Protein AF-A0A6V2P9E4-F1 (afdb_monomer_lite)

Sequence (165 aa):
MSKSIPFLPRPEKLDGSMAGDMGFDPMGLSEIQQDLKYARWAELKHGRISMLAITGMVVQESGFHIPGAQFTSTDPFEAVSKVGYVGNLQILLTIGVIELATISKIYGEGEPGDIGWAFGSLDNMSEEQIKYRQEQEIIHCRLAMIAITGAVVQTLLFHKPLLEM

InterPro domains:
  IPR001344 Chlorophyll A-B binding protein, plant and chromista [PTHR21649] (9-162)
  IPR022796 Chlorophyll A-B binding protein [PF00504] (11-155)

pLDDT: mean 80.88, std 8.2, range [52.62, 94.38]

Foldseek 3Di:
DFQVDVVDDQDPLQPPPDAPRRSPDPPCPVVVDPDCLLVLLVLLVQLVVLLVVVVVLVCLCVQNFDPDPLGNDNQPVVSCVSVDPVVNVVVVVVVVVLCVLCVCLSPDVHGRPDSVPCVCVCVPDDPVVVSVVSNVSSVSSVVSSVVVVVLVVCCVPPVDRPVPD

Organism: NCBI:txid49249

Structure (mmCIF, N/CA/C/O backbone):
data_AF-A0A6V2P9E4-F1
#
_entry.id   AF-A0A6V2P9E4-F1
#
loop_
_atom_site.group_PDB
_atom_site.id
_atom_site.type_symbol
_atom_site.label_atom_id
_atom_site.label_alt_id
_atom_site.label_comp_id
_atom_site.label_asym_id
_atom_site.label_entity_id
_atom_site.label_seq_id
_atom_site.pdbx_PDB_ins_code
_atom_site.Cartn_x
_atom_site.Cartn_y
_atom_site.Cartn_z
_atom_site.occupancy
_atom_site.B_iso_or_equiv
_atom_site.auth_seq_id
_atom_site.auth_comp_id
_atom_site.auth_asym_id
_atom_site.auth_atom_id
_atom_site.pdbx_PDB_model_num
ATOM 1 N N . MET A 1 1 ? -20.961 -17.236 16.865 1.00 71.31 1 MET A N 1
ATOM 2 C CA . MET A 1 1 ? -20.452 -17.939 15.667 1.00 71.31 1 MET A CA 1
ATOM 3 C C . MET A 1 1 ? -19.708 -16.939 14.805 1.00 71.31 1 MET A C 1
ATOM 5 O O . MET A 1 1 ? -20.166 -15.800 14.721 1.00 71.31 1 MET A O 1
ATOM 9 N N . SER A 1 2 ? -18.561 -17.314 14.233 1.00 76.38 2 SER A N 1
ATOM 10 C CA . SER A 1 2 ? -17.860 -16.450 13.275 1.00 76.38 2 SER A CA 1
ATOM 11 C C . SER A 1 2 ? -18.720 -16.246 12.020 1.00 76.38 2 SER A C 1
ATOM 13 O O . SER A 1 2 ? -19.378 -17.175 11.553 1.00 76.38 2 SER A O 1
ATOM 15 N N . LYS A 1 3 ? -18.754 -15.016 11.485 1.00 81.50 3 LYS A N 1
ATOM 16 C CA . LYS A 1 3 ? -19.543 -14.681 10.286 1.00 81.50 3 LYS A CA 1
ATOM 17 C C . LYS A 1 3 ? -18.882 -15.210 9.009 1.00 81.50 3 LYS A C 1
ATOM 19 O O . LYS A 1 3 ? -19.580 -15.547 8.060 1.00 81.50 3 LYS A O 1
ATOM 24 N N . SER A 1 4 ? -17.552 -15.275 8.992 1.00 83.94 4 SER A N 1
ATOM 25 C CA . SER A 1 4 ? -16.757 -15.780 7.866 1.00 83.94 4 SER A CA 1
ATOM 26 C C . SER A 1 4 ? -16.668 -17.305 7.839 1.00 83.94 4 SER A C 1
ATOM 28 O O . SER A 1 4 ? -16.727 -17.894 6.763 1.00 83.94 4 SER A O 1
ATOM 30 N N . ILE A 1 5 ? -16.558 -17.948 9.005 1.00 85.81 5 ILE A N 1
ATOM 31 C CA . ILE A 1 5 ? -16.455 -19.406 9.127 1.00 85.81 5 ILE A CA 1
ATOM 32 C C . ILE A 1 5 ? -17.539 -19.901 10.100 1.00 85.81 5 ILE A C 1
ATOM 34 O O . ILE A 1 5 ? -17.295 -19.970 11.305 1.00 85.81 5 ILE A O 1
ATOM 38 N N . PRO A 1 6 ? -18.741 -20.265 9.607 1.00 83.56 6 PRO A N 1
ATOM 39 C CA . PRO A 1 6 ? -19.902 -20.534 10.461 1.00 83.56 6 PRO A CA 1
ATOM 40 C C . PRO A 1 6 ? -19.725 -21.680 11.460 1.00 83.56 6 PRO A C 1
ATOM 42 O O . PRO A 1 6 ? -20.426 -21.718 12.464 1.00 83.56 6 PRO A O 1
ATOM 45 N N . PHE A 1 7 ? -18.811 -22.615 11.193 1.00 86.31 7 PHE A N 1
ATOM 46 C CA . PHE A 1 7 ? -18.537 -23.765 12.058 1.00 86.31 7 PHE A CA 1
ATOM 47 C C . PHE A 1 7 ? -17.519 -23.477 13.174 1.00 86.31 7 PHE A C 1
ATOM 49 O O . PHE A 1 7 ? -17.305 -24.343 14.019 1.00 86.31 7 PHE A O 1
ATOM 56 N N . LEU A 1 8 ? -16.903 -22.287 13.205 1.00 83.56 8 LEU A N 1
ATOM 57 C CA . LEU A 1 8 ? -15.965 -21.887 14.255 1.00 83.56 8 LEU A CA 1
ATOM 58 C C . LEU A 1 8 ? -16.592 -20.879 15.236 1.00 83.56 8 LEU A C 1
ATOM 60 O O . LEU A 1 8 ? -17.407 -20.025 14.843 1.00 83.56 8 LEU A O 1
ATOM 64 N N . PRO A 1 9 ? -16.205 -20.934 16.527 1.00 84.38 9 PRO A N 1
ATOM 65 C CA . PRO A 1 9 ? -16.541 -19.880 17.471 1.00 84.38 9 PRO A CA 1
ATOM 66 C C . PRO A 1 9 ? -15.910 -18.556 17.022 1.00 84.38 9 PRO A C 1
ATOM 68 O O . PRO A 1 9 ? -14.900 -18.526 16.321 1.00 84.38 9 PRO A O 1
ATOM 71 N N . ARG A 1 10 ? -16.542 -17.443 17.398 1.00 79.75 10 ARG A N 1
ATOM 72 C CA . ARG A 1 10 ? -15.982 -16.117 17.128 1.00 79.75 10 ARG A CA 1
ATOM 73 C C . ARG A 1 10 ? -14.945 -15.813 18.220 1.00 79.75 10 ARG A C 1
ATOM 75 O O . ARG A 1 10 ? -15.319 -15.942 19.384 1.00 79.75 10 ARG A O 1
ATOM 82 N N . PRO A 1 11 ? -13.710 -15.416 17.878 1.00 80.25 11 PRO A N 1
ATOM 83 C CA . PRO A 1 11 ? -12.708 -15.027 18.869 1.00 80.25 11 PRO A CA 1
ATOM 84 C C . PRO A 1 11 ? -13.154 -13.797 19.663 1.00 80.25 11 PRO A C 1
ATOM 86 O O . PRO A 1 11 ? -13.756 -12.885 19.097 1.00 80.25 11 PRO A O 1
ATOM 89 N N . GLU A 1 12 ? -12.831 -13.752 20.956 1.00 79.06 12 GLU A N 1
ATOM 90 C CA . GLU A 1 12 ? -13.303 -12.703 21.876 1.00 79.06 12 GLU A CA 1
ATOM 91 C C . GLU A 1 12 ? -12.779 -11.304 21.522 1.00 79.06 12 GLU A C 1
ATOM 93 O O . GLU A 1 12 ? -13.475 -10.313 21.723 1.00 79.06 12 GLU A O 1
ATOM 98 N N . LYS A 1 13 ? -11.574 -11.218 20.945 1.00 79.25 13 LYS A N 1
ATOM 99 C CA . LYS A 1 13 ? -10.944 -9.945 20.551 1.00 79.25 13 LYS A CA 1
ATOM 100 C C . LYS A 1 13 ? -11.496 -9.349 19.249 1.00 79.25 13 LYS A C 1
ATOM 102 O O . LYS A 1 13 ? -11.154 -8.222 18.906 1.00 79.25 13 LYS A O 1
ATOM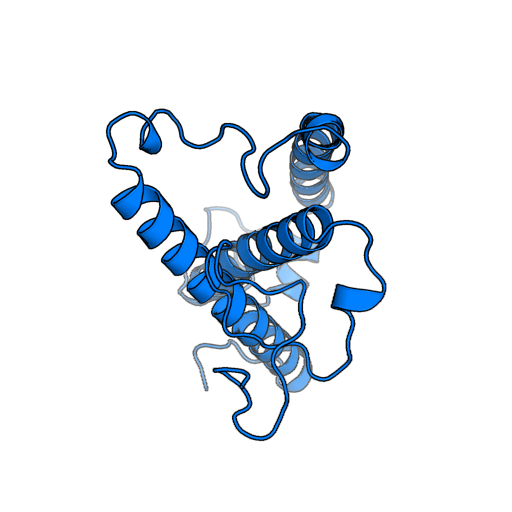 107 N N . LEU A 1 14 ? -12.316 -10.095 18.509 1.00 78.56 14 LEU A N 1
ATOM 108 C CA . LEU A 1 14 ? -12.986 -9.638 17.291 1.00 78.56 14 LEU A CA 1
ATOM 109 C C . LEU A 1 14 ? -14.449 -9.367 17.641 1.00 78.56 14 LEU A C 1
ATOM 111 O O . LEU A 1 14 ? -15.295 -10.245 17.507 1.00 78.56 14 LEU A O 1
ATOM 115 N N . ASP A 1 15 ? -14.746 -8.168 18.129 1.00 76.75 15 ASP A N 1
ATOM 116 C CA . ASP A 1 15 ? -16.055 -7.764 18.662 1.00 76.75 15 ASP A CA 1
ATOM 117 C C . ASP A 1 15 ? -16.978 -7.100 17.620 1.00 76.75 15 ASP A C 1
ATOM 119 O O . ASP A 1 15 ? -18.178 -6.947 17.846 1.00 76.75 15 ASP A O 1
ATOM 123 N N . GLY A 1 16 ? -16.458 -6.771 16.436 1.00 77.25 16 GLY A N 1
ATOM 124 C CA . GLY A 1 16 ? -17.180 -6.077 15.370 1.00 77.25 16 GLY A CA 1
ATOM 125 C C . GLY A 1 16 ? -17.076 -4.558 15.440 1.00 77.25 16 GLY A C 1
ATOM 126 O O . GLY A 1 16 ? -17.702 -3.886 14.625 1.00 77.25 16 GLY A O 1
ATOM 127 N N . SER A 1 17 ? -16.301 -4.014 16.383 1.00 80.25 17 SER A N 1
ATOM 128 C CA . SER A 1 17 ? -16.053 -2.572 16.493 1.00 80.25 17 SER A CA 1
ATOM 129 C C . SER A 1 17 ? -15.144 -2.049 15.375 1.00 80.25 17 SER A C 1
ATOM 131 O O . SER A 1 17 ? -15.274 -0.901 14.950 1.00 80.25 17 SER A O 1
ATOM 133 N N . MET A 1 18 ? -14.241 -2.896 14.872 1.00 80.38 18 MET A N 1
ATOM 134 C CA . MET A 1 18 ? -13.300 -2.542 13.814 1.00 80.38 18 MET A CA 1
ATOM 135 C C . MET A 1 18 ? -13.902 -2.683 12.413 1.00 80.38 18 MET A C 1
ATOM 137 O O . MET A 1 18 ? -14.561 -3.676 12.096 1.00 80.38 18 MET A O 1
ATOM 141 N N . ALA A 1 19 ? -13.541 -1.758 11.520 1.00 79.31 19 ALA A N 1
ATOM 142 C CA . ALA A 1 19 ? -13.904 -1.829 10.107 1.00 79.31 19 ALA A CA 1
ATOM 143 C C . ALA A 1 19 ? -13.427 -3.145 9.454 1.00 79.31 19 ALA A C 1
ATOM 145 O O . ALA A 1 19 ? -12.268 -3.566 9.581 1.00 79.31 19 ALA A O 1
ATOM 146 N N . GLY A 1 20 ? -14.337 -3.820 8.749 1.00 77.06 20 GLY A N 1
ATOM 147 C CA . GLY A 1 20 ? -14.051 -5.074 8.045 1.00 77.06 20 GLY A CA 1
ATOM 148 C C . GLY A 1 20 ? -13.844 -6.302 8.944 1.00 77.06 20 GLY A C 1
ATOM 149 O O . GLY A 1 20 ? -13.249 -7.287 8.485 1.00 77.06 20 GLY A O 1
ATOM 150 N N . ASP A 1 21 ? -14.302 -6.265 10.200 1.00 84.94 21 ASP A N 1
ATOM 151 C CA . ASP A 1 21 ? -14.343 -7.444 11.069 1.00 84.94 21 ASP A CA 1
ATOM 152 C C . ASP A 1 21 ? -15.463 -8.415 10.647 1.00 84.94 21 ASP A C 1
ATOM 154 O O . ASP A 1 21 ? -16.655 -8.112 10.690 1.00 84.94 21 ASP A O 1
ATOM 158 N N . MET A 1 22 ? -15.057 -9.623 10.253 1.00 82.88 22 MET A N 1
ATOM 159 C CA . MET A 1 22 ? -15.940 -10.738 9.888 1.00 82.88 22 MET A CA 1
ATOM 160 C C . MET A 1 22 ? -15.689 -11.983 10.762 1.00 82.88 22 MET A C 1
ATOM 162 O O . MET A 1 22 ? -16.125 -13.087 10.421 1.00 82.88 22 MET A O 1
ATOM 166 N N . GLY A 1 23 ? -14.962 -11.835 11.875 1.00 80.62 23 GLY A N 1
ATOM 167 C CA . GLY A 1 23 ? -14.564 -12.931 12.760 1.00 80.62 23 GLY A CA 1
ATOM 168 C C . GLY A 1 23 ? -13.611 -13.937 12.108 1.00 80.62 23 GLY A C 1
ATOM 169 O O . GLY A 1 23 ? -13.654 -15.120 12.444 1.00 80.62 23 GLY A O 1
ATOM 170 N N . PHE A 1 24 ? -12.826 -13.508 11.116 1.00 84.50 24 PHE A N 1
ATOM 171 C CA . PHE A 1 24 ? -11.900 -14.379 10.394 1.00 84.50 24 PHE A CA 1
ATOM 172 C C . PHE A 1 24 ? -10.565 -14.471 11.138 1.00 84.50 24 PHE A C 1
ATOM 174 O O . PHE A 1 24 ? -9.667 -13.665 10.914 1.00 84.50 24 PHE A O 1
ATOM 181 N N . ASP A 1 25 ? -10.447 -15.453 12.026 1.00 85.75 25 ASP A N 1
ATOM 182 C CA . ASP A 1 25 ? -9.178 -15.845 12.644 1.00 85.75 25 ASP A CA 1
ATOM 183 C C . ASP A 1 25 ? -9.193 -17.356 12.939 1.00 85.75 25 ASP A C 1
ATOM 185 O O . ASP A 1 25 ? -9.489 -17.779 14.057 1.00 85.75 25 ASP A O 1
ATOM 189 N N . PRO A 1 26 ? -8.948 -18.202 11.921 1.00 82.75 26 PRO A N 1
ATOM 190 C CA . PRO A 1 26 ? -8.968 -19.654 12.089 1.00 82.75 26 PRO A CA 1
ATOM 191 C C . PRO A 1 26 ? -7.774 -20.189 12.893 1.00 82.75 26 PRO A C 1
ATOM 193 O O . PRO A 1 26 ? -7.825 -21.325 13.353 1.00 82.75 26 PRO A O 1
ATOM 196 N N . MET A 1 27 ? -6.696 -19.406 13.031 1.00 84.31 27 MET A N 1
ATOM 197 C CA . MET A 1 27 ? -5.444 -19.820 13.680 1.00 84.31 27 MET A CA 1
ATOM 198 C C . MET A 1 27 ? -5.230 -19.192 15.067 1.00 84.31 27 MET A C 1
ATOM 200 O O . MET A 1 27 ? -4.215 -19.477 15.696 1.00 84.31 27 MET A O 1
ATOM 204 N N . GLY A 1 28 ? -6.150 -18.352 15.550 1.00 81.44 28 GLY A N 1
ATOM 205 C CA . GLY A 1 28 ? -6.037 -17.696 16.858 1.00 81.44 28 GLY A CA 1
ATOM 206 C C . GLY A 1 28 ? -4.903 -16.668 16.935 1.00 81.44 28 GLY A C 1
ATOM 207 O O . GLY A 1 28 ? -4.356 -16.418 18.008 1.00 81.44 28 GLY A O 1
ATOM 208 N N . LEU A 1 29 ? -4.513 -16.058 15.812 1.00 82.88 29 LEU A N 1
ATOM 209 C CA . LEU A 1 29 ? -3.418 -15.081 15.778 1.00 82.88 29 LEU A CA 1
ATOM 210 C C . LEU A 1 29 ? -3.743 -13.828 16.601 1.00 82.88 29 LEU A C 1
ATOM 212 O O . LEU A 1 29 ? -2.838 -13.188 17.143 1.00 82.88 29 LEU A O 1
ATOM 216 N N . SER A 1 30 ? -5.031 -13.503 16.733 1.00 80.38 30 SER A N 1
ATOM 217 C CA . SER A 1 30 ? -5.498 -12.414 17.589 1.00 80.38 30 SER A CA 1
ATOM 218 C C . SER A 1 30 ? -5.233 -12.686 19.073 1.00 80.38 30 SER A C 1
ATOM 220 O O . SER A 1 30 ? -4.959 -11.752 19.826 1.00 80.38 30 SER A O 1
ATOM 222 N N . GLU A 1 31 ? -5.243 -13.945 19.521 1.00 79.00 31 GLU A N 1
ATOM 223 C CA . GLU A 1 31 ? -5.037 -14.305 20.929 1.00 79.00 31 GLU A CA 1
ATOM 224 C C . GLU A 1 31 ? -3.602 -14.019 21.390 1.00 79.00 31 GLU A C 1
ATOM 226 O O . GLU A 1 31 ? -3.406 -13.534 22.506 1.00 79.00 31 GLU A O 1
ATOM 231 N N . ILE A 1 32 ? -2.624 -14.204 20.497 1.00 80.94 32 ILE A N 1
ATOM 232 C CA . ILE A 1 32 ? -1.192 -13.982 20.754 1.00 80.94 32 ILE A CA 1
ATOM 233 C C . ILE A 1 32 ? -0.862 -12.487 20.899 1.00 80.94 32 ILE A C 1
ATOM 235 O O . ILE A 1 32 ? 0.048 -12.109 21.638 1.00 80.94 32 ILE A O 1
ATOM 239 N N . GLN A 1 33 ? -1.586 -11.618 20.196 1.00 79.69 33 GLN A N 1
ATOM 240 C CA . GLN A 1 33 ? -1.302 -10.184 20.171 1.00 79.69 33 GLN A CA 1
ATOM 241 C C . GLN A 1 33 ? -1.958 -9.459 21.349 1.00 79.69 33 GLN A C 1
ATOM 243 O O . GLN A 1 33 ? -3.135 -9.662 21.636 1.00 79.69 33 GLN A O 1
ATOM 248 N N . GLN A 1 34 ? -1.218 -8.577 22.026 1.00 73.56 34 GLN A N 1
ATOM 249 C CA . GLN A 1 34 ? -1.790 -7.749 23.098 1.00 73.56 34 GLN A CA 1
ATOM 250 C C . GLN A 1 34 ? -2.787 -6.718 22.556 1.00 73.56 34 GLN A C 1
ATOM 252 O O . GLN A 1 34 ? -3.826 -6.503 23.172 1.00 73.56 34 GLN A O 1
ATOM 257 N N . ASP A 1 35 ? -2.495 -6.132 21.393 1.00 77.38 35 ASP A N 1
ATOM 258 C CA . ASP A 1 35 ? -3.358 -5.159 20.729 1.00 77.38 35 ASP A CA 1
ATOM 259 C C . ASP A 1 35 ? -3.434 -5.452 19.221 1.00 77.38 35 ASP A C 1
ATOM 261 O O . ASP A 1 35 ? -2.415 -5.671 18.560 1.00 77.38 35 ASP A O 1
ATOM 265 N N . LEU A 1 36 ? -4.652 -5.433 18.674 1.00 82.69 36 LEU A N 1
ATOM 266 C CA . LEU A 1 36 ? -4.917 -5.603 17.244 1.00 82.69 36 LEU A CA 1
ATOM 267 C C . LEU A 1 36 ? -4.584 -4.343 16.437 1.00 82.69 36 LEU A C 1
ATOM 269 O O . LEU A 1 36 ? -4.492 -4.416 15.209 1.00 82.69 36 LEU A O 1
ATOM 273 N N . LYS A 1 37 ? -4.349 -3.199 17.096 1.00 82.88 37 LYS A N 1
ATOM 274 C CA . LYS A 1 37 ? -3.957 -1.947 16.431 1.00 82.88 37 LYS A CA 1
ATOM 275 C C . LYS A 1 37 ? -2.740 -2.124 15.533 1.00 82.88 37 LYS A C 1
ATOM 277 O O . LYS A 1 37 ? -2.762 -1.672 14.390 1.00 82.88 37 LYS A O 1
ATOM 282 N N . TYR A 1 38 ? -1.698 -2.813 16.001 1.00 84.62 38 TYR A N 1
ATOM 283 C CA . TYR A 1 38 ? -0.490 -3.020 15.199 1.00 84.62 38 TYR A CA 1
ATOM 284 C C . TYR A 1 38 ? -0.753 -3.912 13.978 1.00 84.62 38 TYR A C 1
ATOM 286 O O . TYR A 1 38 ? -0.312 -3.600 12.871 1.00 84.62 38 TYR A O 1
ATOM 294 N N . ALA A 1 39 ? -1.526 -4.990 14.147 1.00 86.81 39 ALA A N 1
ATOM 295 C CA . ALA A 1 39 ? -1.927 -5.839 13.028 1.00 86.81 39 ALA A CA 1
ATOM 296 C C . ALA A 1 39 ? -2.773 -5.072 12.005 1.00 86.81 39 ALA A C 1
ATOM 298 O O . ALA A 1 39 ? -2.568 -5.228 10.803 1.00 86.81 39 ALA A O 1
ATOM 299 N N . ARG A 1 40 ? -3.654 -4.175 12.463 1.00 87.25 40 ARG A N 1
ATOM 300 C CA . ARG A 1 40 ? -4.432 -3.299 11.583 1.00 87.25 40 ARG A CA 1
ATOM 301 C C . ARG A 1 40 ? -3.552 -2.299 10.831 1.00 87.25 40 ARG A C 1
ATOM 303 O O . ARG A 1 40 ? -3.737 -2.107 9.631 1.00 87.25 40 ARG A O 1
ATOM 310 N N . TRP A 1 41 ? -2.567 -1.701 11.502 1.00 86.88 41 TRP A N 1
ATOM 311 C CA . TRP A 1 41 ? -1.554 -0.852 10.866 1.00 86.88 41 TRP A CA 1
ATOM 312 C C . TRP A 1 41 ? -0.792 -1.602 9.771 1.00 86.88 41 TRP A C 1
ATOM 314 O O . TRP A 1 41 ? -0.542 -1.047 8.699 1.00 86.88 41 TRP A O 1
ATOM 324 N N . ALA A 1 42 ? -0.420 -2.856 10.028 1.00 87.81 42 ALA A N 1
ATOM 325 C CA . ALA A 1 42 ? 0.237 -3.699 9.041 1.00 87.81 42 ALA A CA 1
ATOM 326 C C . ALA A 1 42 ? -0.695 -4.017 7.860 1.00 87.81 42 ALA A C 1
ATOM 328 O O . ALA A 1 42 ? -0.268 -3.864 6.716 1.00 87.81 42 ALA A O 1
ATOM 329 N N . GLU A 1 43 ? -1.953 -4.392 8.113 1.00 90.56 43 GLU A N 1
ATOM 330 C CA . GLU A 1 43 ? -2.952 -4.691 7.075 1.00 90.56 43 GLU A CA 1
ATOM 331 C C . GLU A 1 43 ? -3.172 -3.493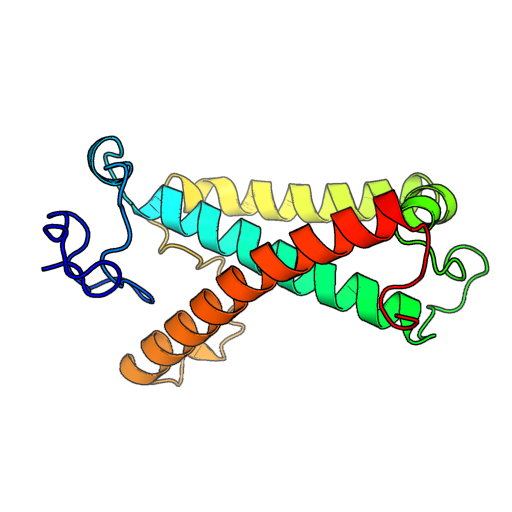 6.139 1.00 90.56 43 GLU A C 1
ATOM 333 O O . GLU A 1 43 ? -3.090 -3.638 4.920 1.00 90.56 43 GLU A O 1
ATOM 338 N N . LEU A 1 44 ? -3.373 -2.293 6.694 1.00 90.25 44 LEU A N 1
ATOM 339 C CA . LEU A 1 44 ? -3.575 -1.077 5.903 1.00 90.25 44 LEU A CA 1
ATOM 340 C C . LEU A 1 44 ? -2.328 -0.682 5.109 1.00 90.25 44 LEU A C 1
ATOM 342 O O . LEU A 1 44 ? -2.447 -0.299 3.948 1.00 90.25 44 LEU A O 1
ATOM 346 N N . LYS A 1 45 ? -1.123 -0.799 5.683 1.00 89.50 45 LYS A N 1
ATOM 347 C CA . LYS A 1 45 ? 0.118 -0.496 4.951 1.00 89.50 45 LYS A CA 1
ATOM 348 C C . LYS A 1 45 ? 0.332 -1.445 3.772 1.00 89.50 45 LYS A C 1
ATOM 350 O O . LYS A 1 45 ? 0.552 -0.976 2.657 1.00 89.50 45 LYS A O 1
ATOM 355 N N . HIS A 1 46 ? 0.201 -2.756 3.984 1.00 91.75 46 HIS A N 1
ATOM 356 C CA . HIS A 1 46 ? 0.329 -3.737 2.901 1.00 91.75 46 HIS A CA 1
ATOM 357 C C . HIS A 1 46 ? -0.755 -3.545 1.838 1.00 91.75 46 HIS A C 1
ATOM 359 O O . HIS A 1 46 ? -0.456 -3.562 0.644 1.00 91.75 46 HIS A O 1
ATOM 365 N N . GLY A 1 47 ? -1.997 -3.297 2.255 1.00 91.56 47 GLY A N 1
ATOM 366 C CA . GLY A 1 47 ? -3.113 -3.041 1.353 1.00 91.56 47 GLY A CA 1
ATOM 367 C C . GLY A 1 47 ? -2.932 -1.787 0.499 1.00 91.56 47 GLY A C 1
ATOM 368 O O . GLY A 1 47 ? -3.074 -1.858 -0.720 1.00 91.56 47 GLY A O 1
ATOM 369 N N . ARG A 1 48 ? -2.551 -0.653 1.101 1.00 93.62 48 ARG A N 1
ATOM 370 C CA . ARG A 1 48 ? -2.299 0.616 0.390 1.00 93.62 48 ARG A CA 1
ATOM 371 C C . ARG A 1 48 ? -1.158 0.497 -0.617 1.00 93.62 48 ARG A C 1
ATOM 373 O O . ARG A 1 48 ? -1.310 0.929 -1.758 1.00 93.62 48 ARG A O 1
ATOM 380 N N . ILE A 1 49 ? -0.048 -0.136 -0.229 1.00 91.25 49 ILE A N 1
ATOM 381 C CA . ILE A 1 49 ? 1.074 -0.393 -1.144 1.00 91.25 49 ILE A CA 1
ATOM 382 C C . ILE A 1 49 ? 0.623 -1.307 -2.289 1.00 91.25 49 ILE A C 1
ATOM 384 O O . ILE A 1 49 ? 0.934 -1.029 -3.442 1.00 91.25 49 ILE A O 1
ATOM 388 N N . SER A 1 50 ? -0.169 -2.343 -2.000 1.00 91.81 50 SER A N 1
ATOM 389 C CA . SER A 1 50 ? -0.687 -3.265 -3.021 1.00 91.81 50 SER A CA 1
ATOM 390 C C . SER A 1 50 ? -1.644 -2.581 -4.002 1.00 91.81 50 SER A C 1
ATOM 392 O O . SER A 1 50 ? -1.580 -2.848 -5.200 1.00 91.81 50 SER A O 1
ATOM 394 N N . MET A 1 51 ? -2.498 -1.664 -3.528 1.00 92.88 51 MET A N 1
ATOM 395 C CA . MET A 1 51 ? -3.392 -0.869 -4.383 1.00 92.88 51 MET A CA 1
ATOM 396 C C . MET A 1 51 ? -2.611 0.021 -5.360 1.00 92.88 51 MET A C 1
ATOM 398 O O . MET A 1 51 ? -2.963 0.113 -6.538 1.00 92.88 51 MET A O 1
ATOM 402 N N . LEU A 1 52 ? -1.524 0.643 -4.896 1.00 90.75 52 LEU A N 1
ATOM 403 C CA . LEU A 1 52 ? -0.639 1.428 -5.758 1.00 90.75 52 LEU A CA 1
ATOM 404 C C . LEU A 1 52 ? 0.176 0.537 -6.704 1.00 90.75 52 LEU A C 1
ATOM 406 O O . LEU A 1 52 ? 0.330 0.882 -7.873 1.00 90.75 52 LEU A O 1
ATOM 410 N N . ALA A 1 53 ? 0.650 -0.618 -6.233 1.00 89.00 53 ALA A N 1
ATOM 411 C CA . ALA A 1 53 ? 1.440 -1.555 -7.026 1.00 89.00 53 ALA A CA 1
ATOM 412 C C . ALA A 1 53 ? 0.649 -2.112 -8.216 1.00 89.00 53 ALA A C 1
ATOM 414 O O . ALA A 1 53 ? 1.132 -2.056 -9.345 1.00 89.00 53 ALA A O 1
ATOM 415 N N . ILE A 1 54 ? -0.584 -2.583 -7.988 1.00 88.81 54 ILE A N 1
ATOM 416 C CA . ILE A 1 54 ? -1.407 -3.140 -9.070 1.00 88.81 54 ILE A CA 1
ATOM 417 C C . ILE A 1 54 ? -1.776 -2.067 -10.099 1.00 88.81 54 ILE A C 1
ATOM 419 O O . ILE A 1 54 ? -1.695 -2.306 -11.300 1.00 88.81 54 ILE A O 1
ATOM 423 N N . THR A 1 55 ? -2.095 -0.852 -9.639 1.00 88.19 55 THR A N 1
ATOM 424 C CA . THR A 1 55 ? -2.374 0.284 -10.527 1.00 88.19 55 THR A CA 1
ATOM 425 C C . THR A 1 55 ? -1.135 0.647 -11.344 1.00 88.19 55 THR A C 1
ATOM 427 O O . THR A 1 55 ? -1.242 0.880 -12.543 1.00 88.19 55 THR A O 1
ATOM 430 N N . GLY A 1 56 ? 0.050 0.645 -10.725 1.00 85.69 56 GLY A N 1
ATOM 431 C CA . GLY A 1 56 ? 1.320 0.907 -11.400 1.00 85.69 56 GLY A CA 1
ATOM 432 C C . GLY A 1 56 ? 1.621 -0.094 -12.517 1.00 85.69 56 GLY A C 1
ATOM 433 O O . GLY A 1 56 ? 1.955 0.330 -13.620 1.00 85.69 56 GLY A O 1
ATOM 434 N N . MET A 1 57 ? 1.437 -1.395 -12.262 1.00 83.69 57 MET A N 1
ATOM 435 C CA . MET A 1 57 ? 1.614 -2.437 -13.284 1.00 83.69 57 MET A CA 1
ATOM 436 C C . MET A 1 57 ? 0.637 -2.248 -14.452 1.00 83.69 57 MET A C 1
ATOM 438 O O . MET A 1 57 ? 1.053 -2.215 -15.605 1.00 83.69 57 MET A O 1
ATOM 442 N N . VAL A 1 58 ? -0.650 -2.026 -14.162 1.00 85.12 58 VAL A N 1
ATOM 443 C CA . VAL A 1 58 ? -1.677 -1.835 -15.201 1.00 85.12 58 VAL A CA 1
ATOM 444 C C . VAL A 1 58 ? -1.419 -0.581 -16.042 1.00 85.12 58 VAL A C 1
ATOM 446 O O . VAL A 1 58 ? -1.577 -0.620 -17.261 1.00 85.12 58 VAL A O 1
ATOM 449 N N . VAL A 1 59 ? -1.015 0.536 -15.427 1.00 84.50 59 VAL A N 1
ATOM 450 C CA . VAL A 1 59 ? -0.727 1.794 -16.141 1.00 84.50 59 VAL A CA 1
ATOM 451 C C . VAL A 1 59 ? 0.473 1.643 -17.077 1.00 84.50 59 VAL A C 1
ATOM 453 O O . VAL A 1 59 ? 0.413 2.118 -18.212 1.00 84.50 59 VAL A O 1
ATOM 456 N N . GLN A 1 60 ? 1.531 0.962 -16.625 1.00 78.06 60 GLN A N 1
ATOM 457 C CA . GLN A 1 60 ? 2.720 0.696 -17.439 1.00 78.06 60 GLN A CA 1
ATOM 458 C C . GLN A 1 60 ? 2.391 -0.197 -18.640 1.00 78.06 60 GLN A C 1
ATOM 460 O O . GLN A 1 60 ? 2.810 0.102 -19.754 1.00 78.06 60 GLN A O 1
ATOM 465 N N . GLU A 1 61 ? 1.574 -1.232 -18.450 1.00 77.12 61 GLU A N 1
ATOM 466 C CA . GLU A 1 61 ? 1.146 -2.103 -19.550 1.00 77.12 61 GLU A CA 1
ATOM 467 C C . GLU A 1 61 ? 0.149 -1.442 -20.507 1.00 77.12 61 GLU A C 1
ATOM 469 O O . GLU A 1 61 ? 0.160 -1.721 -21.703 1.00 77.12 61 GLU A O 1
ATOM 474 N N . SER A 1 62 ? -0.685 -0.521 -20.017 1.00 76.81 62 SER A N 1
ATOM 475 C CA . SER A 1 62 ? -1.679 0.195 -20.835 1.00 76.81 62 SER A CA 1
ATOM 476 C C . SER A 1 62 ? -1.058 1.196 -21.820 1.00 76.81 62 SER A C 1
ATOM 478 O O . SER A 1 62 ? -1.777 1.906 -22.522 1.00 76.81 62 SER A O 1
ATOM 480 N N . GLY A 1 63 ? 0.272 1.299 -21.869 1.00 68.56 63 GLY A N 1
ATOM 481 C CA . GLY A 1 63 ? 0.987 2.166 -22.799 1.00 68.56 63 GLY A CA 1
ATOM 482 C C . GLY A 1 63 ? 1.161 3.612 -22.320 1.00 68.56 63 GLY A C 1
ATOM 483 O O . GLY A 1 63 ? 1.691 4.447 -23.062 1.00 68.56 63 GLY A O 1
ATOM 484 N N . PHE A 1 64 ? 0.751 3.925 -21.086 1.00 70.31 64 PHE A N 1
ATOM 485 C CA . PHE A 1 64 ? 0.965 5.234 -20.470 1.00 70.31 64 PHE A CA 1
ATOM 486 C C . PHE A 1 64 ? 2.361 5.303 -19.849 1.00 70.31 64 PHE A C 1
ATOM 488 O O . PHE A 1 64 ? 2.560 5.104 -18.652 1.00 70.31 64 PHE A O 1
ATOM 495 N N . HIS A 1 65 ? 3.340 5.619 -20.690 1.00 70.62 65 HIS A N 1
ATOM 496 C CA . HIS A 1 65 ? 4.724 5.818 -20.277 1.00 70.62 65 HIS A CA 1
ATOM 497 C C . HIS A 1 65 ? 4.994 7.307 -20.045 1.00 70.62 65 HIS A C 1
ATOM 499 O O . HIS A 1 65 ? 4.616 8.158 -20.855 1.00 70.62 65 HIS A O 1
ATOM 505 N N . ILE A 1 66 ? 5.690 7.633 -18.958 1.00 71.31 66 ILE A N 1
ATOM 506 C CA . ILE A 1 66 ? 6.220 8.985 -18.747 1.00 71.31 66 ILE A CA 1
ATOM 507 C C . ILE A 1 66 ? 7.263 9.255 -19.848 1.00 71.31 66 ILE A C 1
ATOM 509 O O . ILE A 1 66 ? 8.067 8.365 -20.139 1.00 71.31 66 ILE A O 1
ATOM 513 N N . PRO A 1 67 ? 7.280 10.443 -20.484 1.00 65.38 67 PRO A N 1
ATOM 514 C CA . 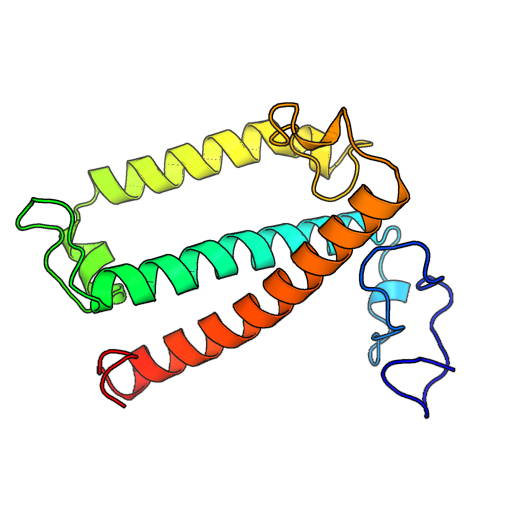PRO A 1 67 ? 8.228 10.738 -21.554 1.00 65.38 67 PRO A CA 1
ATOM 515 C C . PRO A 1 67 ? 9.680 10.586 -21.074 1.00 65.38 67 PRO A C 1
ATOM 517 O O . PRO A 1 67 ? 10.173 11.370 -20.267 1.00 65.38 67 PRO A O 1
ATOM 520 N N . GLY A 1 68 ? 10.365 9.566 -21.595 1.00 65.31 68 GLY A N 1
ATOM 521 C CA . GLY A 1 68 ? 11.774 9.273 -21.337 1.00 65.31 68 GLY A CA 1
ATOM 522 C C . GLY A 1 68 ? 12.123 7.836 -21.729 1.00 65.31 68 GLY A C 1
ATOM 523 O O . GLY A 1 68 ? 11.382 6.910 -21.418 1.00 65.31 68 GLY A O 1
ATOM 524 N N . ALA A 1 69 ? 13.263 7.624 -22.399 1.00 63.88 69 ALA A N 1
ATOM 525 C CA . ALA A 1 69 ? 13.673 6.298 -22.889 1.00 63.88 69 ALA A CA 1
ATOM 526 C C . ALA A 1 69 ? 13.776 5.241 -21.768 1.00 63.88 69 ALA A C 1
ATOM 528 O O . ALA A 1 69 ? 13.552 4.058 -22.002 1.00 63.88 69 ALA A O 1
ATOM 529 N N . GLN A 1 70 ? 14.048 5.685 -20.540 1.00 64.75 70 GLN A N 1
ATOM 530 C CA . GLN A 1 70 ? 14.188 4.857 -19.340 1.00 64.75 70 GLN A CA 1
ATOM 531 C C . GLN A 1 70 ? 12.856 4.294 -18.808 1.00 64.75 70 GLN A C 1
ATOM 533 O O . GLN A 1 70 ? 12.877 3.360 -18.013 1.00 64.75 70 GLN A O 1
ATOM 538 N N . PHE A 1 71 ? 11.710 4.822 -19.256 1.00 64.81 71 PHE A N 1
ATOM 539 C CA . PHE A 1 71 ? 10.370 4.466 -18.760 1.00 64.81 71 PHE A CA 1
ATOM 540 C C . PHE A 1 71 ? 9.524 3.690 -19.780 1.00 64.81 71 PHE A C 1
ATOM 542 O O . PHE A 1 71 ? 8.328 3.519 -19.586 1.00 64.81 71 PHE A O 1
ATOM 549 N N . THR A 1 72 ? 10.130 3.242 -20.881 1.00 66.38 72 THR A N 1
ATOM 550 C CA . THR A 1 72 ? 9.429 2.584 -22.004 1.00 66.38 72 THR A CA 1
ATOM 551 C C . THR A 1 72 ? 9.341 1.063 -21.880 1.00 66.38 72 THR A C 1
ATOM 553 O O . THR A 1 72 ? 8.846 0.399 -22.783 1.00 66.38 72 THR A O 1
ATOM 556 N N . SER A 1 73 ? 9.871 0.488 -20.800 1.00 66.62 73 SER A N 1
ATOM 557 C CA . SER A 1 73 ? 9.865 -0.966 -20.616 1.00 66.62 73 SER A CA 1
ATOM 558 C C . SER A 1 73 ? 8.565 -1.416 -19.977 1.00 66.62 73 SER A C 1
ATOM 560 O O . SER A 1 73 ? 8.193 -0.914 -18.921 1.00 66.62 73 SER A O 1
ATOM 562 N N . THR A 1 74 ? 7.903 -2.357 -20.641 1.00 68.75 74 THR A N 1
ATOM 563 C CA . THR A 1 74 ? 6.619 -2.937 -20.239 1.00 68.75 74 THR A CA 1
ATOM 564 C C . THR A 1 74 ? 6.772 -3.965 -19.124 1.00 68.75 74 THR A C 1
ATOM 566 O O . THR A 1 74 ? 5.843 -4.159 -18.349 1.00 68.75 74 THR A O 1
ATOM 569 N N . ASP A 1 75 ? 7.946 -4.596 -19.006 1.00 75.44 75 ASP A N 1
ATOM 570 C CA . ASP A 1 75 ? 8.226 -5.552 -17.939 1.00 75.44 75 ASP A CA 1
ATOM 571 C C . ASP A 1 75 ? 8.501 -4.832 -16.608 1.00 75.44 75 ASP A C 1
ATOM 573 O O . ASP A 1 75 ? 9.520 -4.141 -16.481 1.00 75.44 75 ASP A O 1
ATOM 577 N N . PRO A 1 76 ? 7.669 -5.032 -15.570 1.00 73.31 76 PRO A N 1
ATOM 578 C CA . PRO A 1 76 ? 7.768 -4.276 -14.321 1.00 73.31 76 PRO A CA 1
ATOM 579 C C . PRO A 1 76 ? 9.069 -4.558 -13.555 1.00 73.31 76 PRO A C 1
ATOM 581 O O . PRO A 1 76 ? 9.619 -3.667 -12.911 1.00 73.31 76 PRO A O 1
ATOM 584 N N . PHE A 1 77 ? 9.617 -5.774 -13.653 1.00 76.94 77 PHE A N 1
ATOM 585 C CA . PHE A 1 77 ? 10.894 -6.122 -13.016 1.00 76.94 77 PHE A CA 1
ATOM 586 C C . PHE A 1 77 ? 12.101 -5.540 -13.753 1.00 76.94 77 PHE A C 1
ATOM 588 O O . PHE A 1 77 ? 13.059 -5.087 -13.125 1.00 76.94 77 PHE A O 1
ATOM 595 N N . GLU A 1 78 ? 12.056 -5.520 -15.085 1.00 77.00 78 GLU A N 1
ATOM 596 C CA . GLU A 1 78 ? 13.130 -4.937 -15.883 1.00 77.00 78 GLU A CA 1
ATOM 597 C C . GLU A 1 78 ? 13.111 -3.404 -15.787 1.00 77.00 78 GLU A C 1
ATOM 599 O O . GLU A 1 78 ? 14.170 -2.773 -15.723 1.00 77.00 78 GLU A O 1
ATOM 604 N N . ALA A 1 79 ? 11.921 -2.804 -15.676 1.00 77.25 79 ALA A N 1
ATOM 605 C CA . ALA A 1 79 ? 11.736 -1.370 -15.489 1.00 77.25 79 ALA A CA 1
ATOM 606 C C . ALA A 1 79 ? 12.511 -0.846 -14.269 1.00 77.25 79 ALA A C 1
ATOM 608 O O . ALA A 1 79 ? 13.205 0.165 -14.379 1.00 77.25 79 ALA A O 1
ATOM 609 N N . VAL A 1 80 ? 12.511 -1.572 -13.143 1.00 78.69 80 VAL A N 1
ATOM 610 C CA . VAL A 1 80 ? 13.288 -1.191 -11.946 1.00 78.69 80 VAL A CA 1
ATOM 611 C C . VAL A 1 80 ? 14.783 -1.079 -12.258 1.00 78.69 80 VAL A C 1
ATOM 613 O O . VAL A 1 80 ? 15.450 -0.167 -11.772 1.00 78.69 80 VAL A O 1
ATOM 616 N N . SER A 1 81 ? 15.328 -1.961 -13.098 1.00 78.88 81 SER A N 1
ATOM 617 C CA . SER A 1 81 ? 16.744 -1.894 -13.479 1.00 78.88 81 SER A CA 1
ATOM 618 C C . SER A 1 81 ? 17.055 -0.739 -14.446 1.00 78.88 81 SER A C 1
ATOM 620 O O . SER A 1 81 ? 18.128 -0.141 -14.364 1.00 78.88 81 SER A O 1
ATOM 622 N N . LYS A 1 82 ? 16.107 -0.376 -15.322 1.00 78.50 82 LYS A N 1
ATOM 623 C CA . LYS A 1 82 ? 16.285 0.617 -16.399 1.00 78.50 82 LYS A CA 1
ATOM 624 C C . LYS A 1 82 ? 16.072 2.072 -15.978 1.00 78.50 82 LYS A C 1
ATOM 626 O O . LYS A 1 82 ? 16.731 2.955 -16.527 1.00 78.50 82 LYS A O 1
ATOM 631 N N . VAL A 1 83 ? 15.211 2.331 -14.991 1.00 75.25 83 VAL A N 1
ATOM 632 C CA . VAL A 1 83 ? 14.943 3.682 -14.446 1.00 75.25 83 VAL A CA 1
ATOM 633 C C . VAL A 1 83 ? 16.201 4.320 -13.826 1.00 75.25 83 VAL A C 1
ATOM 635 O O . VAL A 1 83 ? 16.308 5.542 -13.721 1.00 75.25 83 VAL A O 1
ATOM 638 N N . GLY A 1 84 ? 17.203 3.501 -13.489 1.00 77.56 84 GLY A N 1
ATOM 639 C CA . GLY A 1 84 ? 18.491 3.938 -12.962 1.00 77.56 84 GLY A CA 1
ATOM 640 C C . GLY A 1 84 ? 18.500 4.062 -11.437 1.00 77.56 84 GLY A C 1
ATOM 641 O O . GLY A 1 84 ? 17.479 4.280 -10.785 1.00 77.56 84 GLY A O 1
ATOM 642 N N . TYR A 1 85 ? 19.692 3.930 -10.850 1.00 78.00 85 TYR A N 1
ATOM 643 C CA . TYR A 1 85 ? 19.878 3.862 -9.394 1.00 78.00 85 TYR A CA 1
ATOM 644 C C . TYR A 1 85 ? 19.314 5.081 -8.647 1.00 78.00 85 TYR A C 1
ATOM 646 O O . TYR A 1 85 ? 18.722 4.936 -7.580 1.00 78.00 85 TYR A O 1
ATOM 654 N N . VAL A 1 86 ? 19.453 6.280 -9.223 1.00 82.94 86 VAL A N 1
ATOM 655 C CA . VAL A 1 86 ? 19.004 7.536 -8.600 1.00 82.94 86 VAL A CA 1
ATOM 656 C C . VAL A 1 86 ? 17.480 7.587 -8.462 1.00 82.94 86 VAL A C 1
ATOM 658 O O . VAL A 1 86 ? 16.988 7.978 -7.407 1.00 82.94 86 VAL A O 1
ATOM 661 N N . GLY A 1 87 ? 16.735 7.148 -9.484 1.00 81.88 87 GLY A N 1
ATOM 662 C CA . GLY A 1 87 ? 15.269 7.135 -9.446 1.00 81.88 87 GLY A CA 1
ATOM 663 C C . GLY A 1 87 ? 14.735 6.186 -8.373 1.00 81.88 87 GLY A C 1
ATOM 664 O O . GLY A 1 87 ? 13.901 6.573 -7.555 1.00 81.88 87 GLY A O 1
ATOM 665 N N . ASN A 1 88 ? 15.295 4.976 -8.298 1.00 83.19 88 ASN A N 1
ATOM 666 C CA . ASN A 1 88 ? 14.930 4.003 -7.265 1.00 83.19 88 ASN A CA 1
ATOM 667 C C . ASN A 1 88 ? 15.268 4.507 -5.857 1.00 83.19 88 ASN A C 1
ATOM 669 O O . ASN A 1 88 ? 14.470 4.359 -4.930 1.00 83.19 88 ASN A O 1
ATOM 673 N N . LEU A 1 89 ? 16.434 5.139 -5.695 1.00 87.44 89 LEU A N 1
ATOM 674 C CA . LEU A 1 89 ? 16.867 5.685 -4.413 1.00 87.44 89 LEU A CA 1
ATOM 675 C C . LEU A 1 89 ? 15.979 6.852 -3.960 1.00 87.44 89 LEU A C 1
ATOM 677 O O . LEU A 1 89 ? 15.669 6.948 -2.777 1.00 87.44 89 LEU A O 1
ATOM 681 N N . GLN A 1 90 ? 15.518 7.706 -4.877 1.00 87.56 90 GLN A N 1
ATOM 682 C CA . GLN A 1 90 ? 14.595 8.793 -4.550 1.00 87.56 90 GLN A CA 1
ATOM 683 C C . GLN A 1 90 ? 13.248 8.266 -4.035 1.00 87.56 90 GLN A C 1
ATOM 685 O O . GLN A 1 90 ? 12.731 8.778 -3.038 1.00 87.56 90 GLN A O 1
ATOM 690 N N . ILE A 1 91 ? 12.693 7.232 -4.678 1.00 86.06 91 ILE A N 1
ATOM 691 C CA . ILE A 1 91 ? 11.439 6.593 -4.247 1.00 86.06 91 ILE A CA 1
ATOM 692 C C . ILE A 1 91 ? 11.621 5.969 -2.860 1.00 86.06 91 ILE A C 1
ATOM 694 O O . ILE A 1 91 ? 10.830 6.237 -1.955 1.00 86.06 91 ILE A O 1
ATOM 698 N N . LEU A 1 92 ? 12.698 5.203 -2.666 1.00 88.38 92 LEU A N 1
ATOM 699 C CA . LEU A 1 92 ? 12.991 4.546 -1.394 1.00 88.38 92 LEU A CA 1
ATOM 700 C C . LEU A 1 92 ? 13.219 5.553 -0.261 1.00 88.38 92 LEU A C 1
ATOM 702 O O . LEU A 1 92 ? 12.686 5.371 0.830 1.00 88.38 92 LEU A O 1
ATOM 706 N N . LEU A 1 93 ? 13.951 6.642 -0.514 1.00 90.06 93 LEU A N 1
ATOM 707 C CA . LEU A 1 93 ? 14.145 7.707 0.471 1.00 90.06 93 LEU A CA 1
ATOM 708 C C . LEU A 1 93 ? 12.837 8.419 0.813 1.00 90.06 93 LEU A C 1
ATOM 710 O O . LEU A 1 93 ? 12.590 8.696 1.982 1.00 90.06 93 LEU A O 1
ATOM 714 N N . THR A 1 94 ? 11.988 8.691 -0.177 1.00 89.06 94 THR A N 1
ATOM 715 C CA . THR A 1 94 ? 10.698 9.356 0.056 1.00 89.06 94 THR A CA 1
ATOM 716 C C . THR A 1 94 ? 9.790 8.489 0.926 1.00 89.06 94 THR A C 1
ATOM 718 O O . THR A 1 94 ? 9.245 8.976 1.915 1.00 89.06 94 THR A O 1
ATOM 721 N N . ILE A 1 95 ? 9.684 7.191 0.616 1.00 87.81 95 ILE A N 1
ATOM 722 C CA . ILE A 1 95 ? 8.940 6.230 1.442 1.00 87.81 95 ILE A CA 1
ATOM 723 C C . ILE A 1 95 ? 9.555 6.155 2.845 1.00 87.81 95 ILE A C 1
ATOM 725 O O . ILE A 1 95 ? 8.834 6.264 3.833 1.00 87.81 95 ILE A O 1
ATOM 729 N N . GLY A 1 96 ? 10.883 6.055 2.943 1.00 88.44 96 GLY A N 1
ATOM 730 C CA . GLY A 1 96 ? 11.595 5.989 4.218 1.00 88.44 96 GLY A CA 1
ATOM 731 C C . GLY A 1 96 ? 11.364 7.212 5.110 1.00 88.44 96 GLY A C 1
ATOM 732 O O . GLY A 1 96 ? 11.121 7.061 6.303 1.00 88.44 96 GLY A O 1
ATOM 733 N N . VAL A 1 97 ? 11.369 8.425 4.551 1.00 88.75 97 VAL A N 1
ATOM 734 C CA . VAL A 1 97 ? 11.071 9.658 5.303 1.00 88.75 97 VAL A CA 1
ATOM 735 C C . VAL A 1 97 ? 9.632 9.654 5.821 1.00 88.75 97 VAL A C 1
ATOM 737 O O . VAL A 1 97 ? 9.401 10.008 6.979 1.00 88.75 97 VAL A O 1
ATOM 740 N N . ILE A 1 98 ? 8.668 9.222 5.002 1.00 84.88 98 ILE A N 1
ATOM 741 C CA . ILE A 1 98 ? 7.259 9.119 5.411 1.00 84.88 98 ILE A CA 1
ATOM 742 C C . ILE A 1 98 ? 7.099 8.088 6.536 1.00 84.88 98 ILE A C 1
ATOM 744 O O . ILE A 1 98 ? 6.400 8.352 7.518 1.00 84.88 98 ILE A O 1
ATOM 748 N N . GLU A 1 99 ? 7.766 6.936 6.442 1.00 84.31 99 GLU A N 1
ATOM 749 C CA . GLU A 1 99 ? 7.718 5.920 7.496 1.00 84.31 99 GLU A CA 1
ATOM 750 C C . GLU A 1 99 ? 8.358 6.411 8.797 1.00 84.31 99 GLU A C 1
ATOM 752 O O . GLU A 1 99 ? 7.752 6.259 9.858 1.00 84.31 99 GLU A O 1
ATOM 757 N N . LEU A 1 100 ? 9.519 7.072 8.734 1.00 83.62 100 LEU A N 1
ATOM 758 C CA . LEU A 1 100 ? 10.171 7.659 9.910 1.00 83.62 100 LEU A CA 1
ATOM 759 C C . LEU A 1 100 ? 9.288 8.710 10.593 1.00 83.62 100 LEU A C 1
ATOM 761 O O . LEU A 1 100 ? 9.182 8.716 11.819 1.00 83.62 100 LEU A O 1
ATOM 765 N N . ALA A 1 101 ? 8.601 9.554 9.819 1.00 82.44 101 ALA A N 1
ATOM 766 C CA . ALA A 1 101 ? 7.651 10.528 10.355 1.00 82.44 101 ALA A CA 1
ATOM 767 C C . ALA A 1 101 ? 6.415 9.869 11.003 1.00 82.44 101 ALA A C 1
ATOM 769 O O . ALA A 1 101 ? 5.773 10.467 11.865 1.00 82.44 101 ALA A O 1
ATOM 770 N N . THR A 1 102 ? 6.089 8.634 10.610 1.00 80.62 102 THR A N 1
ATOM 771 C CA . THR A 1 102 ? 4.900 7.898 11.068 1.00 80.62 102 THR A CA 1
ATOM 772 C C . THR A 1 102 ? 5.210 6.900 12.195 1.00 80.62 102 THR A C 1
ATOM 774 O O . THR A 1 102 ? 4.296 6.456 12.887 1.00 80.62 102 THR A O 1
ATOM 777 N N . ILE A 1 103 ? 6.485 6.574 12.453 1.00 78.94 103 ILE A N 1
ATOM 778 C CA . ILE A 1 103 ? 6.910 5.617 13.495 1.00 78.94 103 ILE A CA 1
ATOM 779 C C . ILE A 1 103 ? 6.341 5.957 14.875 1.00 78.94 103 ILE A C 1
ATOM 781 O O . ILE A 1 103 ? 5.856 5.067 15.574 1.00 78.94 103 ILE A O 1
ATOM 785 N N . SER A 1 104 ? 6.353 7.235 15.257 1.00 77.75 104 SER A N 1
ATOM 786 C CA . SER A 1 104 ? 5.825 7.679 16.552 1.00 77.75 104 SER A CA 1
ATOM 787 C C . SER A 1 104 ? 4.317 7.448 16.678 1.00 77.75 104 SER A C 1
ATOM 789 O O . SER A 1 104 ? 3.840 7.147 17.767 1.00 77.75 104 SER A O 1
ATOM 791 N N . LYS A 1 105 ? 3.570 7.531 15.570 1.00 77.88 105 LYS A N 1
ATOM 792 C CA . LYS A 1 105 ? 2.126 7.258 15.530 1.00 77.88 105 LYS A CA 1
ATOM 793 C C . LYS A 1 105 ? 1.818 5.762 15.587 1.00 77.88 105 LYS A C 1
ATOM 795 O O . LYS A 1 105 ? 0.839 5.378 16.213 1.00 77.88 105 LYS A O 1
ATOM 800 N N . ILE A 1 106 ? 2.659 4.928 14.969 1.00 75.00 106 ILE A N 1
ATOM 801 C CA . ILE A 1 106 ? 2.476 3.466 14.914 1.00 75.00 106 ILE A CA 1
ATOM 802 C C . ILE A 1 106 ? 2.671 2.816 16.287 1.00 75.00 106 ILE A C 1
ATOM 804 O O . ILE A 1 106 ? 1.932 1.898 16.633 1.00 75.00 106 ILE A O 1
ATOM 808 N N . TYR A 1 107 ? 3.669 3.267 17.051 1.00 76.06 107 TYR A N 1
ATOM 809 C CA . TYR A 1 107 ? 3.970 2.734 18.388 1.00 76.06 107 TYR A CA 1
ATOM 810 C C . TYR A 1 107 ? 3.393 3.584 19.534 1.00 76.06 107 TYR A C 1
ATOM 812 O O . TYR A 1 107 ? 3.560 3.227 20.698 1.00 76.06 107 TYR A O 1
ATOM 820 N N . GLY A 1 108 ? 2.748 4.708 19.212 1.00 75.00 108 GLY A N 1
ATOM 821 C CA . GLY A 1 108 ? 2.055 5.580 20.161 1.00 75.00 108 GLY A CA 1
ATOM 822 C C . GLY A 1 108 ? 0.542 5.344 20.180 1.00 75.00 108 GLY A C 1
ATOM 823 O O . GLY A 1 108 ? 0.060 4.267 19.845 1.00 75.00 108 GLY A O 1
ATOM 824 N N . GLU A 1 109 ? -0.226 6.377 20.537 1.00 67.44 109 GLU A N 1
ATOM 825 C CA . GLU A 1 109 ? -1.698 6.320 20.610 1.00 67.44 109 GLU A CA 1
ATOM 826 C C . GLU A 1 109 ? -2.410 6.674 19.289 1.00 67.44 109 GLU A C 1
ATOM 828 O O . GLU A 1 109 ? -3.564 7.092 19.291 1.00 67.44 109 GLU A O 1
ATOM 833 N N . GLY A 1 110 ? -1.736 6.537 18.143 1.00 70.19 110 GLY A N 1
ATOM 834 C CA . GLY A 1 110 ? -2.339 6.850 16.847 1.00 70.19 110 GLY A CA 1
ATOM 835 C C . GLY A 1 110 ? -3.465 5.881 16.474 1.00 70.19 110 GLY A C 1
ATOM 836 O O . GLY A 1 110 ? -3.336 4.666 16.658 1.00 70.19 110 GLY A O 1
ATOM 837 N N . GLU A 1 111 ? -4.551 6.401 15.897 1.00 78.44 111 GLU A N 1
ATOM 838 C CA . GLU A 1 111 ? -5.591 5.551 15.317 1.00 78.44 111 GLU A CA 1
ATOM 839 C C . GLU A 1 111 ? -5.030 4.741 14.134 1.00 78.44 111 GLU A C 1
ATOM 841 O O . GLU A 1 111 ? -4.313 5.295 13.291 1.00 78.44 111 GLU A O 1
ATOM 846 N N . PRO A 1 112 ? -5.329 3.431 14.037 1.00 77.19 112 PRO A N 1
ATOM 847 C CA . PRO A 1 112 ? -4.813 2.591 12.964 1.00 77.19 112 PRO A CA 1
ATOM 848 C C . PRO A 1 112 ? -5.118 3.133 11.567 1.00 77.19 112 PRO A C 1
ATOM 850 O O . PRO A 1 112 ? -6.268 3.175 11.141 1.00 77.19 112 PRO A O 1
ATOM 853 N N . GLY A 1 113 ? -4.064 3.492 10.830 1.00 71.25 113 GLY A N 1
ATOM 854 C CA . GLY A 1 113 ? -4.173 3.986 9.459 1.00 71.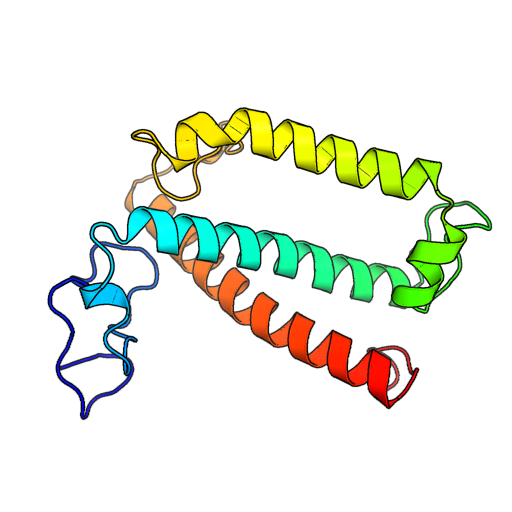25 113 GLY A CA 1
ATOM 855 C C . GLY A 1 113 ? -4.281 5.500 9.313 1.00 71.25 113 GLY A C 1
ATOM 856 O O . GLY A 1 113 ? -4.195 5.977 8.173 1.00 71.25 113 GLY A O 1
ATOM 857 N N . ASP A 1 114 ? -4.401 6.251 10.411 1.00 80.75 114 ASP A N 1
ATOM 858 C CA . ASP A 1 114 ? -4.423 7.710 10.373 1.00 80.75 114 ASP A CA 1
ATOM 859 C C . ASP A 1 114 ? -3.006 8.301 10.415 1.00 80.75 114 ASP A C 1
ATOM 861 O O . ASP A 1 114 ? -2.330 8.395 11.443 1.00 80.75 114 ASP A O 1
ATOM 865 N N . ILE A 1 115 ? -2.546 8.728 9.243 1.00 77.00 115 ILE A N 1
ATOM 866 C CA . ILE A 1 115 ? -1.279 9.446 9.074 1.00 77.00 115 ILE A CA 1
ATOM 867 C C . ILE A 1 115 ? -1.481 10.966 8.974 1.00 77.00 115 ILE A C 1
ATOM 869 O O . ILE A 1 115 ? -0.496 11.702 8.919 1.00 77.00 115 ILE A O 1
ATOM 873 N N . GLY A 1 116 ? -2.724 11.461 9.028 1.00 73.44 116 GLY A N 1
ATOM 874 C CA . GLY A 1 116 ? -3.076 12.868 8.811 1.00 73.44 116 GLY A CA 1
ATOM 875 C C . GLY A 1 116 ? -3.172 13.268 7.333 1.00 73.44 116 GLY A C 1
ATOM 876 O O . GLY A 1 116 ? -3.184 14.451 7.012 1.00 73.44 116 GLY A O 1
ATOM 877 N N . TRP A 1 117 ? -3.232 12.297 6.416 1.00 75.88 117 TRP A N 1
ATOM 878 C CA . TRP A 1 117 ? -3.344 12.525 4.963 1.00 75.88 117 TRP A CA 1
ATOM 879 C C . TRP A 1 117 ? -4.797 12.627 4.476 1.00 75.88 117 TRP A C 1
ATOM 881 O O . TRP A 1 117 ? -5.083 12.473 3.294 1.00 75.88 117 TRP A O 1
ATOM 891 N N . ALA A 1 118 ? -5.735 12.904 5.381 1.00 65.31 118 ALA A N 1
ATOM 892 C CA . ALA A 1 118 ? -7.134 13.110 5.027 1.00 65.31 118 ALA A CA 1
ATOM 893 C C . ALA A 1 118 ? -7.381 14.432 4.271 1.00 65.31 118 ALA A C 1
ATOM 895 O O . ALA A 1 118 ? -8.467 14.607 3.724 1.00 65.31 118 ALA A O 1
ATOM 896 N N . PHE A 1 119 ? -6.403 15.355 4.244 1.00 64.88 119 PHE A N 1
ATOM 897 C CA . PHE A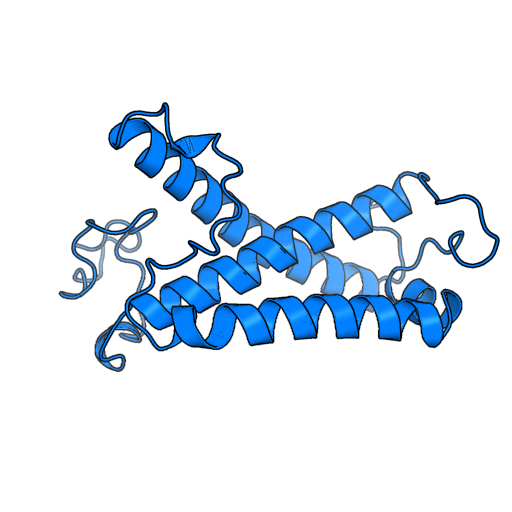 1 119 ? -6.451 16.665 3.566 1.00 64.88 119 PHE A CA 1
ATOM 898 C C . PHE A 1 119 ? -7.775 17.433 3.776 1.00 64.88 119 PHE A C 1
ATOM 900 O O . PHE A 1 119 ? -8.296 18.050 2.851 1.00 64.88 119 PHE A O 1
ATOM 907 N N . GLY A 1 120 ? -8.359 17.352 4.978 1.00 63.81 120 GLY A N 1
ATOM 908 C CA . GLY A 1 120 ? -9.642 17.982 5.316 1.00 63.81 120 GLY A CA 1
ATOM 909 C C . GLY A 1 120 ? -10.876 17.369 4.638 1.00 63.81 120 GLY A C 1
ATOM 910 O O . GLY A 1 120 ? -11.990 17.856 4.816 1.00 63.81 120 GLY A O 1
ATOM 911 N N . SER A 1 121 ? -10.718 16.291 3.862 1.00 66.12 121 SER A N 1
ATOM 912 C CA . SER A 1 121 ? -11.828 15.629 3.174 1.00 66.12 121 SER A CA 1
ATOM 913 C C . SER A 1 121 ? -12.703 14.798 4.113 1.00 66.12 121 SER A C 1
ATOM 915 O O . SER A 1 121 ? -13.845 14.522 3.749 1.00 66.12 121 SER A O 1
ATOM 917 N N . LEU A 1 122 ? -12.184 14.371 5.267 1.00 65.94 122 LEU A N 1
ATOM 918 C CA . LEU A 1 122 ? -12.927 13.589 6.264 1.00 65.94 122 LEU A CA 1
ATOM 919 C C . LEU A 1 122 ? -13.572 14.467 7.352 1.00 65.94 122 LEU A C 1
ATOM 921 O O . LEU A 1 122 ? -14.515 14.018 7.994 1.00 65.94 122 LEU A O 1
ATOM 925 N N . ASP A 1 123 ? -13.147 15.727 7.494 1.00 65.00 123 ASP A N 1
ATOM 926 C CA . ASP A 1 123 ? -13.554 16.623 8.593 1.00 65.00 123 ASP A CA 1
ATOM 927 C C . ASP A 1 123 ? -15.024 17.077 8.505 1.00 65.00 123 ASP A C 1
ATOM 929 O O . ASP A 1 123 ? -15.619 17.475 9.501 1.00 65.00 123 ASP A O 1
ATOM 933 N N . ASN A 1 124 ? -15.629 16.999 7.313 1.00 67.19 124 ASN A N 1
ATOM 934 C CA . ASN A 1 124 ? -17.023 17.393 7.062 1.00 67.19 124 ASN A CA 1
ATOM 935 C C . ASN A 1 124 ? -17.988 16.194 6.956 1.00 67.19 124 ASN A C 1
ATOM 937 O O . ASN A 1 124 ? -19.120 16.361 6.496 1.00 67.19 124 ASN A O 1
ATOM 941 N N . MET A 1 125 ? -17.548 14.979 7.301 1.00 75.38 125 MET A N 1
ATOM 942 C CA . MET A 1 125 ? -18.324 13.744 7.115 1.00 75.38 125 MET A CA 1
ATOM 943 C C . MET A 1 125 ? -18.827 13.174 8.444 1.00 75.38 125 MET A C 1
ATOM 945 O O . MET A 1 125 ? -18.185 13.309 9.479 1.00 75.38 125 MET A O 1
ATOM 949 N N . SER A 1 126 ? -19.988 12.515 8.412 1.00 81.44 126 SER A N 1
ATOM 950 C CA . SER A 1 126 ? -20.542 11.828 9.589 1.00 81.44 126 SER A CA 1
ATOM 951 C C . SER A 1 126 ? -19.738 10.573 9.955 1.00 81.44 126 SER A C 1
ATOM 953 O O . SER A 1 126 ? -19.148 9.931 9.083 1.00 81.44 126 SER A O 1
ATOM 955 N N . GLU A 1 127 ? -19.760 10.171 11.230 1.00 80.38 127 GLU A N 1
ATOM 956 C CA . GLU A 1 127 ? -19.040 8.980 11.717 1.00 80.38 127 GLU A CA 1
ATOM 957 C C . GLU A 1 127 ? -19.435 7.691 10.977 1.00 80.38 127 GLU A C 1
ATOM 959 O O . GLU A 1 127 ? -18.588 6.840 10.704 1.00 80.38 127 GLU A O 1
ATOM 964 N N . GLU A 1 128 ? -20.706 7.550 10.589 1.00 81.50 128 GLU A N 1
ATOM 965 C CA . GLU A 1 128 ? -21.178 6.404 9.802 1.00 81.50 128 GLU A CA 1
ATOM 966 C C . GLU A 1 128 ? -20.568 6.380 8.394 1.00 81.50 128 GLU A C 1
ATOM 968 O O . GLU A 1 128 ? -20.164 5.325 7.902 1.00 81.50 128 GLU A O 1
ATOM 973 N N . GLN A 1 129 ? -20.437 7.544 7.751 1.00 82.94 129 GLN A N 1
ATOM 974 C CA . GLN A 1 129 ? -19.790 7.655 6.442 1.00 82.94 129 GLN A CA 1
ATOM 975 C C . GLN A 1 129 ? -18.289 7.374 6.527 1.00 82.94 129 GLN A C 1
ATOM 977 O O . GLN A 1 129 ? -17.733 6.758 5.616 1.00 82.94 129 GLN A O 1
ATOM 982 N N . ILE A 1 130 ? -17.638 7.798 7.614 1.00 82.44 130 ILE A N 1
ATOM 983 C CA . ILE A 1 130 ? -16.225 7.506 7.869 1.00 82.44 130 ILE A CA 1
ATOM 984 C C . ILE A 1 130 ? -16.031 5.994 8.007 1.00 82.44 130 ILE A C 1
ATOM 986 O O . ILE A 1 130 ? -15.197 5.428 7.300 1.00 82.44 130 ILE A O 1
ATOM 990 N N . LYS A 1 131 ? -16.855 5.319 8.820 1.00 84.12 131 LYS A N 1
ATOM 991 C CA . LYS A 1 131 ? -16.821 3.853 8.961 1.00 84.12 131 LYS A CA 1
ATOM 992 C C . LYS A 1 131 ? -17.048 3.142 7.631 1.00 84.12 131 LYS A C 1
ATOM 994 O O . LYS A 1 131 ? -16.290 2.241 7.287 1.00 84.12 131 LYS A O 1
ATOM 999 N N . TYR A 1 132 ? -18.024 3.585 6.840 1.00 87.00 132 TYR A N 1
ATOM 1000 C CA . TYR A 1 132 ? -18.278 3.006 5.521 1.00 87.00 132 TYR A CA 1
ATOM 1001 C C . TYR A 1 132 ? -17.073 3.146 4.576 1.00 87.00 132 TYR A C 1
ATOM 1003 O O . TYR A 1 132 ? -16.702 2.193 3.893 1.00 87.00 132 TYR A O 1
ATOM 1011 N N . ARG A 1 133 ? -16.399 4.304 4.559 1.00 85.56 133 ARG A N 1
ATOM 1012 C CA . ARG A 1 133 ? -15.176 4.490 3.759 1.00 85.56 133 ARG A CA 1
ATOM 1013 C C . ARG A 1 133 ? -14.008 3.648 4.264 1.00 85.56 133 ARG A C 1
ATOM 1015 O O . ARG A 1 133 ? -13.265 3.114 3.446 1.00 85.56 133 ARG A O 1
ATOM 1022 N N . GLN A 1 134 ? -13.861 3.495 5.578 1.00 86.75 134 GLN A N 1
ATOM 1023 C CA . GLN A 1 134 ? -12.863 2.597 6.166 1.00 86.75 134 GLN A CA 1
ATOM 1024 C C . GLN A 1 134 ? -13.134 1.135 5.777 1.00 86.75 134 GLN A C 1
ATOM 1026 O O . GLN A 1 134 ? -12.209 0.398 5.442 1.00 86.75 134 GLN A O 1
ATOM 1031 N N . GLU A 1 135 ? -14.399 0.708 5.754 1.00 88.25 135 GLU A N 1
ATOM 1032 C CA . GLU A 1 135 ? -14.779 -0.620 5.261 1.00 88.25 135 GLU A CA 1
ATOM 1033 C C . GLU A 1 135 ? -14.450 -0.790 3.776 1.00 88.25 135 GLU A C 1
ATOM 1035 O O . GLU A 1 135 ? -13.864 -1.805 3.392 1.00 88.25 135 GLU A O 1
ATOM 1040 N N . GLN A 1 136 ? -14.764 0.210 2.946 1.00 89.31 136 GLN A N 1
ATOM 1041 C CA . GLN A 1 136 ? -14.381 0.213 1.535 1.00 89.31 136 GLN A CA 1
ATOM 1042 C C . GLN A 1 136 ? -12.865 0.093 1.380 1.00 89.31 136 GLN A C 1
ATOM 1044 O O . GLN A 1 136 ? -12.402 -0.755 0.620 1.00 89.31 136 GLN A O 1
ATOM 1049 N N . GLU A 1 137 ? -12.089 0.893 2.108 1.00 90.56 137 GLU A N 1
ATOM 1050 C CA . GLU A 1 137 ? -10.631 0.842 2.073 1.00 90.56 137 GLU A CA 1
ATOM 1051 C C . GLU A 1 137 ? -10.112 -0.555 2.422 1.00 90.56 137 GLU A C 1
ATOM 1053 O O . GLU A 1 137 ? -9.291 -1.098 1.686 1.00 90.56 137 GLU A O 1
ATOM 1058 N N . ILE A 1 138 ? -10.620 -1.180 3.487 1.00 90.44 138 ILE A N 1
ATOM 1059 C CA . ILE A 1 138 ? -10.195 -2.525 3.894 1.00 90.44 138 ILE A CA 1
ATOM 1060 C C . ILE A 1 138 ? -10.548 -3.579 2.842 1.00 90.44 138 ILE A C 1
ATOM 1062 O O . ILE A 1 138 ? -9.738 -4.467 2.563 1.00 90.44 138 ILE A O 1
ATOM 1066 N N . ILE A 1 139 ? -11.727 -3.492 2.227 1.00 90.56 139 ILE A N 1
ATOM 1067 C CA . ILE A 1 139 ? -12.130 -4.429 1.173 1.00 90.56 139 ILE A CA 1
ATOM 1068 C C . ILE A 1 139 ? -11.203 -4.298 -0.044 1.00 90.56 139 ILE A C 1
ATOM 1070 O O . ILE A 1 139 ? -10.713 -5.312 -0.545 1.00 90.56 139 ILE A O 1
ATOM 1074 N N . HIS A 1 140 ? -10.894 -3.072 -0.477 1.00 93.00 140 HIS A N 1
ATOM 1075 C CA . HIS A 1 140 ? -9.968 -2.837 -1.589 1.00 93.00 140 HIS A CA 1
ATOM 1076 C C . HIS A 1 140 ? -8.529 -3.240 -1.238 1.00 93.00 140 HIS A C 1
ATOM 1078 O O . HIS A 1 140 ? -7.865 -3.869 -2.058 1.00 93.00 140 HIS A O 1
ATOM 1084 N N . CYS A 1 141 ? -8.069 -2.974 -0.011 1.00 93.06 141 CYS A N 1
ATOM 1085 C CA . CYS A 1 141 ? -6.779 -3.440 0.504 1.00 93.06 141 CYS A CA 1
ATOM 1086 C C . CYS A 1 141 ? -6.639 -4.962 0.369 1.00 93.06 141 CYS A C 1
ATOM 1088 O O . CYS A 1 141 ? -5.659 -5.454 -0.191 1.00 93.06 141 CYS A O 1
ATOM 1090 N N . ARG A 1 142 ? -7.628 -5.714 0.872 1.00 94.38 142 ARG A N 1
ATOM 1091 C CA . ARG A 1 142 ? -7.623 -7.185 0.848 1.00 94.38 142 ARG A CA 1
ATOM 1092 C C . ARG A 1 142 ? -7.660 -7.733 -0.572 1.00 94.38 142 ARG A C 1
ATOM 1094 O O . ARG A 1 142 ? -6.898 -8.644 -0.887 1.00 94.38 142 ARG A O 1
ATOM 1101 N N . LEU A 1 143 ? -8.496 -7.152 -1.432 1.00 93.56 143 LEU A N 1
ATOM 1102 C CA . LEU A 1 143 ? -8.557 -7.515 -2.846 1.00 93.56 143 LEU A CA 1
ATOM 1103 C C . LEU A 1 143 ? -7.212 -7.267 -3.546 1.00 93.56 143 LEU A C 1
ATOM 1105 O O . LEU A 1 143 ? -6.713 -8.146 -4.248 1.00 93.56 143 LEU A O 1
ATOM 1109 N N . ALA A 1 144 ? -6.601 -6.102 -3.320 1.00 92.81 144 ALA A N 1
ATOM 1110 C CA . ALA A 1 144 ? -5.346 -5.718 -3.956 1.00 92.81 144 ALA A CA 1
ATOM 1111 C C . ALA A 1 144 ? -4.170 -6.613 -3.541 1.00 92.81 144 ALA A C 1
ATOM 1113 O O . ALA A 1 144 ? -3.355 -6.958 -4.391 1.00 92.81 144 ALA A O 1
ATOM 1114 N N . MET A 1 145 ? -4.095 -7.037 -2.273 1.00 94.25 145 MET A N 1
ATOM 1115 C CA . MET A 1 145 ? -3.053 -7.965 -1.801 1.00 94.25 145 MET A CA 1
ATOM 1116 C C . MET A 1 145 ? -3.102 -9.320 -2.527 1.00 94.25 145 MET A C 1
ATOM 1118 O O . MET A 1 145 ? -2.063 -9.890 -2.867 1.00 94.25 145 MET A O 1
ATOM 1122 N N . ILE A 1 146 ? -4.302 -9.828 -2.812 1.00 93.62 146 ILE A N 1
ATOM 1123 C CA . ILE A 1 146 ? -4.473 -11.065 -3.586 1.00 93.62 146 ILE A CA 1
ATOM 1124 C C . ILE A 1 146 ? -4.140 -10.813 -5.063 1.00 93.62 146 ILE A C 1
ATOM 1126 O O . ILE A 1 146 ? -3.422 -11.607 -5.674 1.00 93.62 146 ILE A O 1
ATOM 1130 N N . ALA A 1 147 ? -4.602 -9.690 -5.621 1.00 91.88 147 ALA A N 1
ATOM 1131 C CA . ALA A 1 147 ? -4.374 -9.331 -7.018 1.00 91.88 147 ALA A CA 1
ATOM 1132 C C . ALA A 1 147 ? -2.881 -9.179 -7.349 1.00 91.88 147 ALA A C 1
ATOM 1134 O O . ALA A 1 147 ? -2.415 -9.774 -8.317 1.00 91.88 147 ALA A O 1
ATOM 1135 N N . ILE A 1 148 ? -2.112 -8.453 -6.528 1.00 92.06 148 ILE A N 1
ATOM 1136 C CA . ILE A 1 148 ? -0.675 -8.254 -6.765 1.00 92.06 148 ILE A CA 1
ATOM 1137 C C . ILE A 1 148 ? 0.111 -9.560 -6.643 1.00 92.06 148 ILE A C 1
ATOM 1139 O O . ILE A 1 148 ? 1.033 -9.799 -7.416 1.00 92.06 148 ILE A O 1
ATOM 1143 N N . THR A 1 149 ? -0.284 -10.443 -5.721 1.00 91.94 149 THR A N 1
ATOM 1144 C CA . THR A 1 149 ? 0.345 -11.761 -5.573 1.00 91.94 149 THR A CA 1
ATOM 1145 C C . THR A 1 149 ? 0.138 -12.596 -6.838 1.00 91.94 149 THR A C 1
ATOM 1147 O O . THR A 1 149 ? 1.092 -13.174 -7.355 1.00 91.94 149 THR A O 1
ATOM 1150 N N . GLY A 1 150 ? -1.084 -12.613 -7.383 1.00 89.50 150 GLY A N 1
ATOM 1151 C CA . GLY A 1 150 ? -1.378 -13.278 -8.654 1.00 89.50 150 GLY A CA 1
ATOM 1152 C C . GLY A 1 150 ? -0.609 -12.663 -9.824 1.00 89.50 150 GLY A C 1
ATOM 1153 O O . GLY A 1 150 ? 0.032 -13.394 -10.575 1.00 89.50 150 GLY A O 1
ATOM 1154 N N . ALA A 1 151 ? -0.603 -11.332 -9.916 1.00 87.56 151 ALA A N 1
ATOM 1155 C CA . ALA A 1 151 ? 0.087 -10.586 -10.961 1.00 87.56 151 ALA A CA 1
ATOM 1156 C C . ALA A 1 151 ? 1.591 -10.880 -10.985 1.00 87.56 151 ALA A C 1
ATOM 1158 O O . ALA A 1 151 ? 2.136 -11.259 -12.016 1.00 87.56 151 ALA A O 1
ATOM 1159 N N . VAL A 1 152 ? 2.252 -10.804 -9.827 1.00 87.31 152 VAL A N 1
ATOM 1160 C CA . VAL A 1 152 ? 3.683 -11.104 -9.691 1.00 87.31 152 VAL A CA 1
ATOM 1161 C C . VAL A 1 152 ? 3.991 -12.543 -10.096 1.00 87.31 152 VAL A C 1
ATOM 1163 O O . VAL A 1 152 ? 4.928 -12.775 -10.858 1.00 87.31 152 VAL A O 1
ATOM 1166 N N . VAL A 1 153 ? 3.205 -13.516 -9.624 1.00 88.94 153 VAL A N 1
ATOM 1167 C CA . VAL A 1 153 ? 3.408 -14.930 -9.976 1.00 88.94 153 VAL A CA 1
ATOM 1168 C C . VAL A 1 153 ? 3.236 -15.152 -11.480 1.00 88.94 153 VAL A C 1
ATOM 1170 O O . VAL A 1 153 ? 4.035 -15.861 -12.087 1.00 88.94 153 VAL A O 1
ATOM 1173 N N . GLN A 1 154 ? 2.238 -14.525 -12.101 1.00 86.56 154 GLN A N 1
ATOM 1174 C CA . GLN A 1 154 ? 1.996 -14.629 -13.540 1.00 86.56 154 GLN A CA 1
ATOM 1175 C C . GLN A 1 154 ? 3.129 -14.007 -14.360 1.00 86.56 154 GLN A C 1
ATOM 1177 O O . GLN A 1 154 ? 3.642 -14.660 -15.270 1.00 86.56 154 GLN A O 1
ATOM 1182 N N . THR A 1 155 ? 3.575 -12.797 -14.012 1.00 83.56 155 THR A N 1
ATOM 1183 C CA . THR A 1 155 ? 4.688 -12.132 -14.701 1.00 83.56 155 THR A CA 1
ATOM 1184 C C . THR A 1 155 ? 5.987 -12.933 -14.572 1.00 83.56 155 THR A C 1
ATOM 1186 O O . THR A 1 155 ? 6.725 -13.056 -15.546 1.00 83.56 155 THR A O 1
ATOM 1189 N N . LEU A 1 156 ? 6.258 -13.530 -13.403 1.00 83.81 156 LEU A N 1
ATOM 1190 C CA . LEU A 1 156 ? 7.462 -14.340 -13.182 1.00 83.81 156 LEU A CA 1
ATOM 1191 C C . LEU A 1 156 ? 7.438 -15.691 -13.909 1.00 83.81 156 LEU A C 1
ATOM 1193 O O . LEU A 1 156 ? 8.493 -16.173 -14.304 1.00 83.81 156 LEU A O 1
ATOM 1197 N N . LEU A 1 157 ? 6.268 -16.319 -14.063 1.00 86.31 157 LEU A N 1
ATOM 1198 C CA . LEU A 1 157 ? 6.155 -17.621 -14.729 1.00 86.31 157 LEU A CA 1
ATOM 1199 C C . LEU A 1 157 ? 6.090 -17.507 -16.251 1.00 86.31 157 LEU A C 1
ATOM 1201 O O . LEU A 1 157 ? 6.670 -18.335 -16.952 1.00 86.31 157 LEU A O 1
ATOM 1205 N N . PHE A 1 158 ? 5.345 -16.527 -16.764 1.00 83.88 158 PHE A N 1
ATOM 1206 C CA . PHE A 1 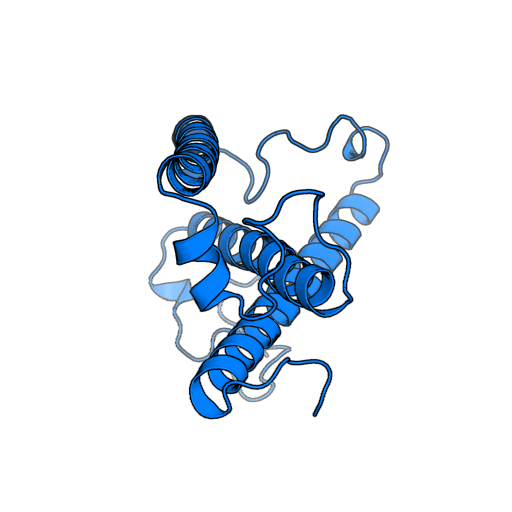158 ? 5.026 -16.453 -18.187 1.00 83.88 158 PHE A CA 1
ATOM 1207 C C . PHE A 1 158 ? 5.822 -15.392 -18.938 1.00 83.88 158 PHE A C 1
ATOM 1209 O O . PHE A 1 158 ? 5.868 -15.478 -20.162 1.00 83.88 158 PHE A O 1
ATOM 1216 N N . HIS A 1 159 ? 6.441 -14.425 -18.246 1.00 78.19 159 HIS A N 1
ATOM 1217 C CA . HIS A 1 159 ? 7.115 -13.275 -18.869 1.00 78.19 159 HIS A CA 1
ATOM 1218 C C . HIS A 1 159 ? 6.250 -12.602 -19.949 1.00 78.19 159 HIS A C 1
ATOM 1220 O O . HIS A 1 159 ? 6.733 -12.199 -21.004 1.00 78.19 159 HIS A O 1
ATOM 1226 N N . LYS A 1 160 ? 4.939 -12.561 -19.700 1.00 75.38 160 LYS A N 1
ATOM 1227 C CA . LYS A 1 160 ? 3.937 -11.926 -20.552 1.00 75.38 160 LYS A CA 1
ATOM 1228 C C . LYS A 1 160 ? 3.310 -10.761 -19.793 1.00 75.38 160 LYS A C 1
ATOM 1230 O O . LYS A 1 160 ? 3.200 -10.856 -18.564 1.00 75.38 160 LYS A O 1
ATOM 1235 N N . PRO A 1 161 ? 2.874 -9.707 -20.500 1.00 71.25 161 PRO A N 1
ATOM 1236 C CA . PRO A 1 161 ? 2.096 -8.643 -19.882 1.00 71.25 161 PRO A CA 1
ATOM 1237 C C . PRO A 1 161 ? 0.772 -9.207 -19.346 1.00 71.25 161 PRO A C 1
ATOM 1239 O O . PRO A 1 161 ? 0.182 -10.112 -19.944 1.00 71.25 161 PRO A O 1
ATOM 1242 N N . LEU A 1 162 ? 0.308 -8.686 -18.209 1.00 71.00 162 LEU A N 1
ATOM 1243 C CA . LEU A 1 162 ? -0.952 -9.071 -17.570 1.00 71.00 162 LEU A CA 1
ATOM 1244 C C . LEU A 1 162 ? -2.168 -8.909 -18.486 1.00 71.00 162 LEU A C 1
ATOM 1246 O O . LEU A 1 162 ? -3.122 -9.675 -18.359 1.00 71.00 162 LEU A O 1
ATOM 1250 N N . LEU A 1 163 ? -2.156 -7.920 -19.380 1.00 70.81 163 LEU A N 1
ATOM 1251 C CA . LEU A 1 163 ? -3.289 -7.617 -20.259 1.00 70.81 163 LEU A CA 1
ATOM 1252 C C . LEU A 1 163 ? -3.389 -8.499 -21.518 1.00 70.81 163 LEU A C 1
ATOM 1254 O O . LEU A 1 163 ? -4.450 -8.513 -22.138 1.00 70.81 163 LEU A O 1
ATOM 1258 N N . GLU A 1 164 ? -2.343 -9.242 -21.897 1.00 63.84 164 GLU A N 1
ATOM 1259 C CA . GLU A 1 164 ? -2.353 -10.111 -23.095 1.00 63.84 164 GLU A CA 1
ATOM 1260 C C . GLU A 1 164 ? -2.620 -11.597 -22.775 1.00 63.84 164 GLU A C 1
ATOM 1262 O O . GLU A 1 164 ? -2.121 -12.489 -23.470 1.00 63.84 164 GLU A O 1
ATOM 1267 N N . MET A 1 165 ? -3.384 -11.883 -21.712 1.00 52.62 165 MET A N 1
ATOM 1268 C CA . MET A 1 165 ? -3.830 -13.252 -21.392 1.00 52.62 165 MET A CA 1
ATOM 1269 C C . MET A 1 165 ? -4.820 -13.826 -22.404 1.00 52.62 165 MET A C 1
ATOM 1271 O O . MET A 1 165 ? -5.747 -13.099 -22.824 1.00 52.62 165 MET A O 1
#

Secondary structure (DSSP, 8-state):
--SSSTTSPPPTT--S-STT-----TT-HHHH-S-HHHHHHHHHHHHHHHHHHHHHHHHHHTT---SSGGG----HHHHHHHS-HHHHHHHHHHHHHHHHHHHHHHHTT--TT--STTTTSSTTS-HHHHHHHHHHHHHHHHHHHHHHHHHHHHHHHH-S-GGG-

Radius of gyration: 19.22 Å; chains: 1; bounding box: 41×42×46 Å